Protein AF-A0A518XIZ8-F1 (afdb_monomer)

pLDDT: mean 89.32, std 12.21, range [39.84, 97.75]

Solvent-accessible surface area (backbone atoms only — not comparable to full-atom values): 3868 Å² total; per-residue (Å²): 132,57,73,68,59,49,50,53,44,19,54,50,49,50,52,53,47,51,53,51,36,56,73,69,68,49,76,93,41,66,68,52,50,48,52,47,42,52,53,52,48,76,69,46,88,44,72,70,56,39,51,21,36,55,49,37,43,36,56,67,72,50,72,66,81,78,130

Mean predicted aligned error: 4.58 Å

Organism: NCBI:txid3098669

Secondary structure (DSSP, 8-state):
--HHHHHHHHHHHHHHHHHHHHHTT----HHHHHHHHHHHHHS--SHHHHHHHHHHHHHHTTTT---

Radius of gyration: 11.78 Å; Cα contacts (8 Å, |Δi|>4): 53; chains: 1; bounding box: 33×22×24 Å

Sequence (67 aa):
MNRKERENQCDIVLGEAVLELLGEKATLTDAALLQKLQDFLVDAGDRWRETAIRDAIKMVSGENTRH

Nearest PDB structures (foldseek):
  2oxl-assembly1_B  TM=9.061E-01  e=3.560E-02  Escherichia coli
  5b3i-assembly2_C  TM=3.935E-01  e=9.105E+00  Hydrogenophilus thermoluteolus

Foldseek 3Di:
DDPVVLVVLLVVLLVVLVVVCVVVVHDDDLVSSLVSLVVQCVVDPDPSNNSSSVVNNCVSVVVPPDD

Structure (mmCIF, N/CA/C/O backbone):
data_AF-A0A518XIZ8-F1
#
_entry.id   AF-A0A518XIZ8-F1
#
loop_
_atom_site.group_PDB
_atom_site.id
_atom_site.type_symbol
_atom_site.label_atom_id
_atom_site.label_alt_id
_atom_site.label_comp_id
_atom_site.label_asym_id
_atom_site.label_entity_id
_atom_site.label_seq_id
_atom_site.pdbx_PDB_ins_code
_atom_site.Cartn_x
_atom_site.Cartn_y
_atom_site.Cartn_z
_atom_site.occupancy
_atom_site.B_iso_or_equiv
_atom_site.auth_seq_id
_atom_site.auth_comp_id
_atom_site.auth_asym_id
_atom_site.auth_atom_id
_atom_site.pdbx_PDB_model_num
ATOM 1 N N . MET A 1 1 ? 18.796 1.602 -11.659 1.00 68.06 1 MET A N 1
ATOM 2 C CA . MET A 1 1 ? 17.660 2.501 -11.396 1.00 68.06 1 MET A CA 1
ATOM 3 C C . MET A 1 1 ? 18.150 3.644 -10.533 1.00 68.06 1 MET A C 1
ATOM 5 O O . MET A 1 1 ? 18.817 3.384 -9.534 1.00 68.06 1 MET A O 1
ATOM 9 N N . ASN A 1 2 ? 17.921 4.882 -10.954 1.00 83.69 2 ASN A N 1
ATOM 10 C CA . ASN A 1 2 ? 18.279 6.052 -10.160 1.00 83.69 2 ASN A CA 1
ATOM 11 C C . ASN A 1 2 ? 17.246 6.276 -9.035 1.00 83.69 2 ASN A C 1
ATOM 13 O O . ASN A 1 2 ? 16.164 5.689 -9.038 1.00 83.69 2 ASN A O 1
ATOM 17 N N . ARG A 1 3 ? 17.587 7.107 -8.043 1.00 80.56 3 ARG A N 1
ATOM 18 C CA 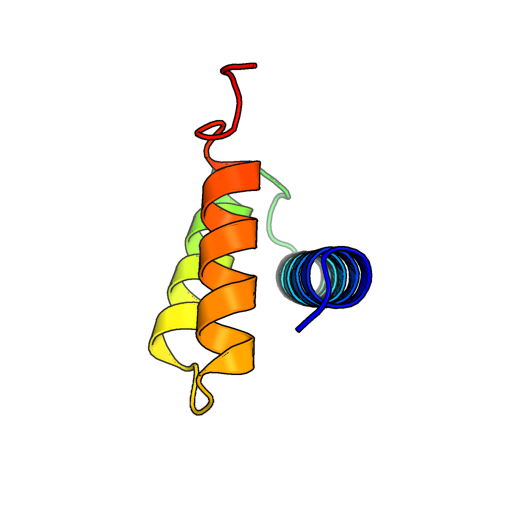. ARG A 1 3 ? 16.731 7.350 -6.870 1.00 80.56 3 ARG A CA 1
ATOM 19 C C . ARG A 1 3 ? 15.331 7.850 -7.248 1.00 80.56 3 ARG A C 1
ATOM 21 O O . ARG A 1 3 ? 14.356 7.363 -6.695 1.00 80.56 3 ARG A O 1
ATOM 28 N N . LYS A 1 4 ? 15.245 8.760 -8.220 1.00 84.88 4 LYS A N 1
ATOM 29 C CA . LYS A 1 4 ? 13.983 9.357 -8.670 1.00 84.88 4 LYS A CA 1
ATOM 30 C C . LYS A 1 4 ? 13.069 8.331 -9.342 1.00 84.88 4 LYS A C 1
ATOM 32 O O . LYS A 1 4 ? 11.869 8.338 -9.121 1.00 84.88 4 LYS A O 1
ATOM 37 N N . GLU A 1 5 ? 13.630 7.430 -10.144 1.00 83.06 5 GLU A N 1
ATOM 38 C CA . GLU A 1 5 ? 12.877 6.325 -10.749 1.00 83.06 5 GLU A CA 1
ATOM 39 C C . GLU A 1 5 ? 12.315 5.379 -9.685 1.00 83.06 5 GLU A C 1
ATOM 41 O O . GLU A 1 5 ? 11.175 4.942 -9.802 1.00 83.06 5 GLU A O 1
ATOM 46 N N . ARG A 1 6 ? 13.088 5.103 -8.629 1.00 80.81 6 ARG A N 1
ATOM 47 C CA . ARG A 1 6 ? 12.652 4.264 -7.507 1.00 80.81 6 ARG A CA 1
ATOM 48 C C . ARG A 1 6 ? 11.514 4.907 -6.714 1.00 80.81 6 ARG A C 1
ATOM 50 O O . ARG A 1 6 ? 10.534 4.235 -6.420 1.00 80.81 6 ARG A O 1
ATOM 57 N N . GLU A 1 7 ? 11.648 6.194 -6.395 1.00 81.25 7 GLU A N 1
ATOM 58 C CA . GLU A 1 7 ? 10.611 6.981 -5.713 1.00 81.25 7 GLU A CA 1
ATOM 59 C C . GLU A 1 7 ? 9.331 7.017 -6.559 1.00 81.25 7 GLU A C 1
ATOM 61 O O . GLU A 1 7 ? 8.275 6.624 -6.075 1.00 81.25 7 GLU A O 1
ATOM 66 N N . ASN A 1 8 ? 9.444 7.310 -7.860 1.00 90.31 8 ASN A N 1
ATOM 67 C CA . ASN A 1 8 ? 8.302 7.282 -8.776 1.00 90.31 8 ASN A CA 1
ATOM 68 C C . ASN A 1 8 ? 7.605 5.911 -8.816 1.00 90.31 8 ASN A C 1
ATOM 70 O O . ASN A 1 8 ? 6.381 5.846 -8.844 1.00 90.31 8 ASN A O 1
ATOM 74 N N . GLN A 1 9 ? 8.358 4.807 -8.853 1.00 91.38 9 GLN A N 1
ATOM 75 C CA . GLN A 1 9 ? 7.769 3.463 -8.870 1.00 91.38 9 GLN A CA 1
ATOM 76 C C . GLN A 1 9 ? 7.078 3.111 -7.550 1.00 91.38 9 GLN A C 1
ATOM 78 O O . GLN A 1 9 ? 6.025 2.476 -7.568 1.00 91.38 9 GLN A O 1
ATOM 83 N N . CYS A 1 10 ? 7.647 3.533 -6.422 1.00 91.19 10 CYS A N 1
ATOM 84 C CA . CYS A 1 10 ? 7.022 3.385 -5.111 1.00 91.19 10 CYS A CA 1
ATOM 85 C C . CYS A 1 10 ? 5.697 4.162 -5.040 1.00 91.19 10 CYS A C 1
ATOM 87 O O . CYS A 1 10 ? 4.680 3.597 -4.638 1.00 91.19 10 CYS A O 1
ATOM 89 N N . ASP A 1 11 ? 5.687 5.418 -5.493 1.00 92.88 11 ASP A N 1
ATOM 90 C CA . ASP A 1 11 ? 4.485 6.260 -5.514 1.00 92.88 11 ASP A CA 1
ATOM 91 C C . ASP A 1 11 ? 3.383 5.666 -6.403 1.00 92.88 11 ASP A C 1
ATOM 93 O O . ASP A 1 11 ? 2.209 5.688 -6.033 1.00 92.88 11 ASP A O 1
ATOM 97 N N . ILE A 1 12 ? 3.753 5.085 -7.552 1.00 95.25 12 ILE A N 1
ATOM 98 C CA . ILE A 1 12 ? 2.811 4.387 -8.441 1.00 95.25 12 ILE A CA 1
ATOM 99 C C . ILE A 1 12 ? 2.148 3.216 -7.711 1.00 95.25 12 ILE A C 1
ATOM 101 O O . ILE A 1 12 ? 0.923 3.123 -7.701 1.00 95.25 12 ILE A O 1
ATOM 105 N N . VAL A 1 13 ? 2.936 2.350 -7.070 1.00 95.81 13 VAL A N 1
ATOM 106 C CA . VAL A 1 13 ? 2.414 1.179 -6.348 1.00 95.81 13 VAL A CA 1
ATOM 107 C C . VAL A 1 13 ? 1.506 1.590 -5.185 1.00 95.81 13 VAL A C 1
ATOM 109 O O . VAL A 1 13 ? 0.453 0.984 -4.981 1.00 95.81 13 VAL A O 1
ATOM 112 N N . LEU A 1 14 ? 1.875 2.639 -4.444 1.00 95.50 14 LEU A N 1
ATOM 113 C CA . LEU A 1 14 ? 1.025 3.197 -3.390 1.00 95.50 14 LEU A CA 1
ATOM 114 C C . LEU A 1 14 ? -0.296 3.722 -3.962 1.00 95.50 14 LEU A C 1
ATOM 116 O O . LEU A 1 14 ? -1.358 3.415 -3.424 1.00 95.50 14 LEU A O 1
ATOM 120 N N . GLY A 1 15 ? -0.245 4.467 -5.068 1.00 96.25 15 GLY A N 1
ATOM 121 C CA . GLY A 1 15 ? -1.436 4.973 -5.747 1.00 96.25 15 GLY A CA 1
ATOM 122 C C . GLY A 1 15 ? -2.374 3.859 -6.213 1.00 96.25 15 GLY A C 1
ATOM 123 O O . GLY A 1 15 ? -3.579 3.943 -5.979 1.00 96.25 15 GLY A O 1
ATOM 124 N N . GLU A 1 16 ? -1.835 2.796 -6.813 1.00 96.75 16 GLU A N 1
ATOM 125 C CA . GLU A 1 16 ? -2.605 1.614 -7.223 1.00 96.75 1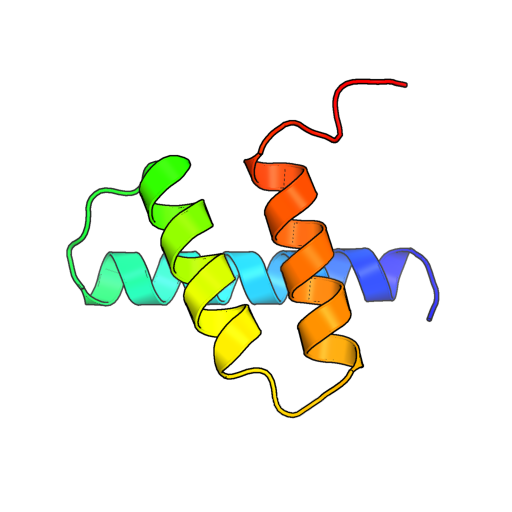6 GLU A CA 1
ATOM 126 C C . GLU A 1 16 ? -3.301 0.948 -6.026 1.00 96.75 16 GLU A C 1
ATOM 128 O O . GLU A 1 16 ? -4.507 0.703 -6.074 1.00 96.75 16 GLU A O 1
ATOM 133 N N . ALA A 1 17 ? -2.581 0.736 -4.920 1.00 96.56 17 ALA A N 1
ATOM 134 C CA . ALA A 1 17 ? -3.144 0.117 -3.722 1.00 96.56 17 ALA A CA 1
ATOM 135 C C . ALA A 1 17 ? -4.271 0.967 -3.102 1.00 96.56 17 ALA A C 1
ATOM 137 O O . ALA A 1 17 ? -5.305 0.432 -2.699 1.00 96.56 17 ALA A O 1
ATOM 138 N N . VAL A 1 18 ? -4.113 2.296 -3.074 1.00 96.50 18 VAL A N 1
ATOM 139 C CA . VAL A 1 18 ? -5.165 3.218 -2.610 1.00 96.50 18 VAL A CA 1
ATOM 140 C C . VAL A 1 18 ? -6.389 3.161 -3.523 1.00 96.50 18 VAL A C 1
ATOM 142 O O . VAL A 1 18 ? -7.514 3.098 -3.027 1.00 96.50 18 VAL A O 1
ATOM 145 N N . LEU A 1 19 ? -6.195 3.173 -4.845 1.00 97.75 19 LEU A N 1
ATOM 146 C CA . LEU A 1 19 ? -7.301 3.111 -5.804 1.00 97.75 19 LEU A 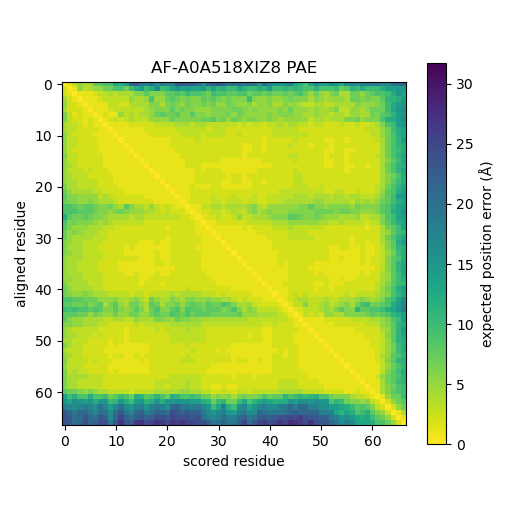CA 1
ATOM 147 C C . LEU A 1 19 ? -8.102 1.813 -5.672 1.00 97.75 19 LEU A C 1
ATOM 149 O O . LEU A 1 19 ? -9.333 1.865 -5.699 1.00 97.75 19 LEU A O 1
ATOM 153 N N . GLU A 1 20 ? -7.438 0.673 -5.480 1.00 96.88 20 GLU A N 1
ATOM 154 C CA . GLU A 1 20 ? -8.137 -0.597 -5.273 1.00 96.88 20 GLU A CA 1
ATOM 155 C C . GLU A 1 20 ? -8.923 -0.620 -3.957 1.00 96.88 20 GLU A C 1
ATOM 157 O O . GLU A 1 20 ? -10.096 -0.990 -3.965 1.00 96.88 20 GLU A O 1
ATOM 162 N N . LEU A 1 21 ? -8.345 -0.135 -2.851 1.00 96.56 21 LEU A N 1
ATOM 163 C CA . LEU A 1 21 ? -9.061 -0.038 -1.571 1.00 96.56 21 LEU A CA 1
ATOM 164 C C . LEU A 1 21 ? -10.293 0.876 -1.663 1.00 96.56 21 LEU A C 1
ATOM 166 O O . LEU A 1 21 ? -11.352 0.559 -1.117 1.00 96.56 21 LEU A O 1
ATOM 170 N N . LEU A 1 22 ? -10.188 1.994 -2.389 1.00 95.31 22 LEU A N 1
ATOM 171 C CA . LEU A 1 22 ? -11.328 2.877 -2.650 1.00 95.31 22 LEU A CA 1
ATOM 172 C C . LEU A 1 22 ? -12.393 2.192 -3.519 1.00 95.31 22 LEU A C 1
ATOM 174 O O . LEU A 1 22 ? -13.587 2.337 -3.245 1.00 95.31 22 LEU A O 1
ATOM 178 N N . GLY A 1 23 ? -11.979 1.425 -4.532 1.00 95.88 23 GLY A N 1
ATOM 179 C CA . GLY A 1 23 ? -12.877 0.622 -5.367 1.00 95.88 23 GLY A CA 1
ATOM 180 C C . GLY A 1 23 ? -13.626 -0.453 -4.573 1.00 95.88 23 GLY A C 1
ATOM 181 O O . GLY A 1 23 ? -14.822 -0.662 -4.781 1.00 95.88 23 GLY A O 1
ATOM 182 N N . GLU A 1 24 ? -12.952 -1.065 -3.600 1.00 94.50 24 GLU A N 1
ATOM 183 C CA . GLU A 1 24 ? -13.512 -2.042 -2.657 1.00 94.50 24 GLU A CA 1
ATOM 184 C C . GLU A 1 24 ? -14.395 -1.408 -1.571 1.00 94.50 24 GLU A C 1
ATOM 186 O O . GLU A 1 24 ? -15.041 -2.123 -0.804 1.00 94.50 24 GLU A O 1
ATOM 191 N N . LYS A 1 25 ? -14.455 -0.069 -1.504 1.00 91.88 25 LYS A N 1
ATOM 192 C CA . LYS A 1 25 ? -15.089 0.694 -0.412 1.00 91.88 25 LYS A CA 1
ATOM 193 C C . LYS A 1 25 ? -14.516 0.333 0.965 1.00 91.88 25 LYS A C 1
ATOM 195 O O . LYS A 1 25 ? -15.217 0.427 1.975 1.00 91.88 25 LYS A O 1
ATOM 200 N N . ALA A 1 26 ? -13.252 -0.082 1.003 1.00 89.56 26 ALA A N 1
ATOM 201 C CA . ALA A 1 26 ? -12.536 -0.377 2.230 1.00 89.56 26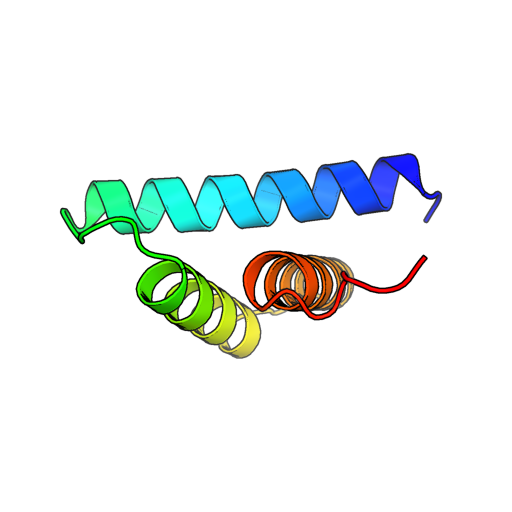 ALA A CA 1
ATOM 202 C C . ALA A 1 26 ? -12.140 0.920 2.951 1.00 89.56 26 ALA A C 1
ATOM 204 O O . ALA A 1 26 ? -11.924 1.970 2.340 1.00 89.56 26 ALA A O 1
ATOM 205 N N . THR A 1 27 ? -12.014 0.850 4.275 1.00 90.75 27 THR A N 1
ATOM 206 C CA . THR A 1 27 ? -11.472 1.963 5.058 1.00 90.75 27 THR A CA 1
ATOM 207 C C . THR A 1 27 ? -9.983 2.116 4.769 1.00 90.75 27 THR A C 1
ATOM 209 O O . THR A 1 27 ? -9.209 1.175 4.958 1.00 90.75 27 THR A O 1
ATOM 212 N N . LEU A 1 28 ? -9.565 3.320 4.378 1.00 93.88 28 LEU A N 1
ATOM 213 C CA . LEU A 1 28 ? -8.162 3.624 4.124 1.00 93.88 28 LEU A CA 1
ATOM 214 C C . LEU A 1 28 ? -7.399 3.781 5.448 1.00 93.88 28 LEU A C 1
ATOM 216 O O . LEU A 1 28 ? -7.436 4.833 6.083 1.00 93.88 28 LEU A O 1
ATOM 220 N N . THR A 1 29 ? -6.732 2.711 5.873 1.00 94.94 29 THR A N 1
ATOM 221 C CA . THR A 1 29 ? -5.859 2.677 7.058 1.00 94.94 29 THR A CA 1
ATOM 222 C C . THR A 1 29 ? -4.497 2.110 6.678 1.00 94.94 29 THR A C 1
ATOM 224 O O . THR A 1 29 ? -4.413 1.336 5.724 1.00 94.94 29 THR A O 1
ATOM 227 N N . ASP A 1 30 ? -3.452 2.416 7.450 1.00 94.12 30 ASP A N 1
ATOM 228 C CA . ASP A 1 30 ? -2.111 1.850 7.228 1.00 94.12 30 ASP A CA 1
ATOM 229 C C . ASP A 1 30 ? -2.139 0.317 7.223 1.00 94.12 30 ASP A C 1
ATOM 231 O O . ASP A 1 30 ? -1.486 -0.314 6.400 1.00 94.12 30 ASP A O 1
ATOM 235 N N . ALA A 1 31 ? -2.962 -0.299 8.078 1.00 94.94 31 ALA A N 1
ATOM 236 C CA . ALA A 1 31 ? -3.127 -1.751 8.121 1.00 94.94 31 ALA A CA 1
ATOM 237 C C . ALA A 1 31 ? -3.765 -2.307 6.836 1.00 94.94 31 ALA A C 1
ATOM 239 O O . ALA A 1 31 ? -3.288 -3.303 6.295 1.00 94.94 31 ALA A O 1
ATOM 240 N N . ALA A 1 32 ? -4.814 -1.652 6.327 1.00 95.50 32 ALA A N 1
ATOM 241 C CA . ALA A 1 32 ? -5.458 -2.044 5.073 1.00 95.50 32 ALA A CA 1
ATOM 242 C C . ALA A 1 32 ? -4.513 -1.857 3.877 1.00 95.50 32 ALA A C 1
ATOM 244 O O . ALA A 1 32 ? -4.437 -2.717 3.003 1.00 95.50 32 ALA A O 1
ATOM 245 N N . LEU A 1 33 ? -3.747 -0.765 3.872 1.00 96.38 33 LEU A N 1
ATOM 246 C CA . LEU A 1 33 ? -2.755 -0.486 2.841 1.00 96.38 33 LEU A CA 1
ATOM 247 C C . LEU A 1 33 ? -1.609 -1.504 2.872 1.00 96.38 33 LEU A C 1
ATOM 249 O O . LEU A 1 33 ? -1.229 -2.022 1.826 1.00 96.38 33 LEU A O 1
ATOM 253 N N . LEU A 1 34 ? -1.102 -1.856 4.057 1.00 96.56 34 LEU A N 1
ATOM 254 C CA . LEU A 1 34 ? -0.086 -2.899 4.218 1.00 96.56 34 LEU A CA 1
ATOM 255 C C . LEU A 1 34 ? -0.581 -4.261 3.740 1.00 96.56 34 LEU A C 1
ATOM 257 O O . LEU A 1 34 ? 0.163 -4.947 3.043 1.00 96.56 34 LEU A O 1
ATOM 261 N N . GLN A 1 35 ? -1.815 -4.641 4.081 1.00 96.56 35 GLN A N 1
ATOM 262 C CA . GLN A 1 35 ? -2.403 -5.889 3.595 1.00 96.56 35 GLN A CA 1
ATOM 263 C C . GLN A 1 35 ? -2.471 -5.891 2.065 1.00 96.56 35 GLN A C 1
ATOM 265 O O . GLN A 1 35 ? -1.988 -6.821 1.428 1.00 96.56 35 GLN A O 1
ATOM 270 N N . LYS A 1 36 ? -2.968 -4.802 1.471 1.00 96.94 36 LYS A N 1
ATOM 271 C CA . LYS A 1 36 ? -3.086 -4.675 0.017 1.00 96.94 36 LYS A CA 1
ATOM 272 C C . LYS A 1 36 ? -1.735 -4.760 -0.699 1.00 96.94 36 LYS A C 1
ATOM 274 O O . LYS A 1 36 ? -1.600 -5.431 -1.718 1.00 96.94 36 LYS A O 1
ATOM 279 N N . LEU A 1 37 ? -0.712 -4.112 -0.144 1.00 97.00 37 LEU A N 1
ATOM 280 C CA . LEU A 1 37 ? 0.654 -4.174 -0.665 1.00 97.00 37 LEU A CA 1
ATOM 281 C C . LEU A 1 37 ? 1.270 -5.576 -0.525 1.00 97.00 37 LEU A C 1
ATOM 283 O O . LEU A 1 37 ? 2.060 -5.978 -1.377 1.00 97.00 37 LEU A O 1
ATOM 287 N N . GLN A 1 38 ? 0.929 -6.333 0.520 1.00 96.38 38 GLN A N 1
ATOM 288 C CA . GLN A 1 38 ? 1.354 -7.732 0.651 1.00 96.38 38 GLN A CA 1
ATOM 289 C C . GLN A 1 38 ? 0.700 -8.614 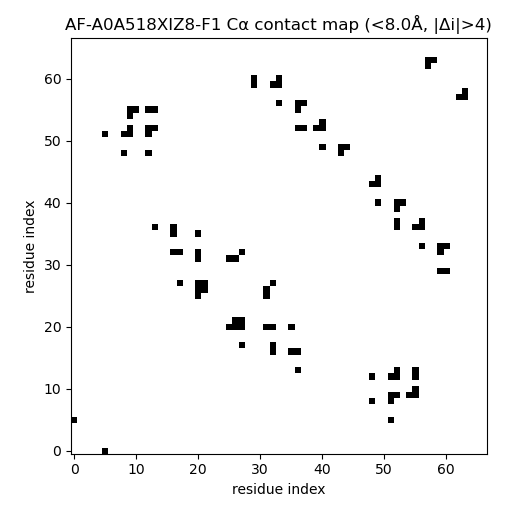-0.413 1.00 96.38 38 GLN A C 1
ATOM 291 O O . GLN A 1 38 ? 1.397 -9.431 -1.013 1.00 96.38 38 GLN A O 1
ATOM 296 N N . ASP A 1 39 ? -0.582 -8.400 -0.705 1.00 96.31 39 ASP A N 1
ATOM 297 C CA . ASP A 1 39 ? -1.285 -9.118 -1.773 1.00 96.31 39 ASP A CA 1
ATOM 298 C C . ASP A 1 39 ? -0.632 -8.822 -3.137 1.00 96.31 39 ASP A C 1
ATOM 300 O O . ASP A 1 39 ? -0.283 -9.740 -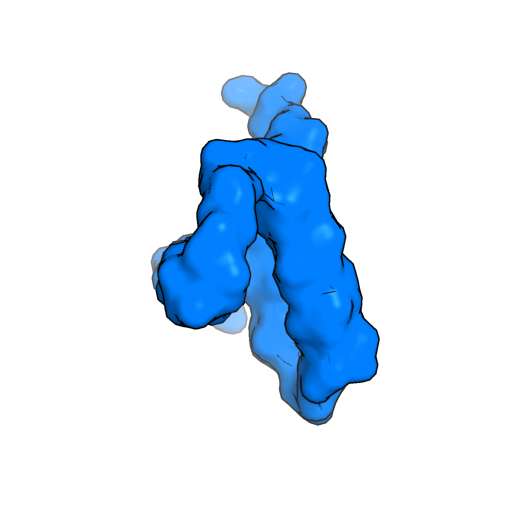3.880 1.00 96.31 39 ASP A O 1
ATOM 304 N N . PHE A 1 40 ? -0.316 -7.550 -3.418 1.00 95.88 40 PHE A N 1
ATOM 305 C CA . PHE A 1 40 ? 0.441 -7.164 -4.617 1.00 95.88 40 PHE A CA 1
ATOM 306 C C . PHE A 1 40 ? 1.804 -7.855 -4.713 1.00 95.88 40 PHE A C 1
ATOM 308 O O . PHE A 1 40 ? 2.259 -8.150 -5.818 1.00 95.88 40 PHE A O 1
ATOM 315 N N . LEU A 1 41 ? 2.480 -8.079 -3.580 1.00 94.94 41 LEU A N 1
ATOM 316 C CA . LEU A 1 41 ? 3.785 -8.739 -3.551 1.00 94.94 41 LEU A CA 1
ATOM 317 C C . LEU A 1 41 ? 3.682 -10.225 -3.903 1.00 94.94 41 LEU A C 1
ATOM 319 O O . LEU A 1 41 ? 4.599 -10.750 -4.529 1.00 94.94 41 LEU A O 1
ATOM 323 N N . VAL A 1 42 ? 2.594 -10.889 -3.504 1.00 93.38 42 VAL A N 1
ATOM 324 C CA . VAL A 1 42 ? 2.331 -12.295 -3.850 1.00 93.38 42 VAL A CA 1
ATOM 325 C C . VAL A 1 42 ? 2.113 -12.449 -5.356 1.00 93.38 42 VAL A C 1
ATOM 327 O O . VAL A 1 42 ? 2.625 -13.397 -5.951 1.00 93.38 42 VAL A O 1
ATOM 330 N N . ASP A 1 43 ? 1.432 -11.484 -5.974 1.00 92.62 43 ASP A N 1
ATOM 331 C CA . ASP A 1 43 ? 1.083 -11.511 -7.399 1.00 92.62 43 ASP A CA 1
ATOM 332 C C . ASP A 1 43 ? 2.141 -10.858 -8.312 1.00 92.62 43 ASP A C 1
ATOM 334 O O . ASP A 1 43 ? 1.982 -10.800 -9.536 1.00 92.62 43 ASP A O 1
ATOM 338 N N . ALA A 1 44 ? 3.237 -10.341 -7.749 1.00 91.56 44 ALA A N 1
ATOM 339 C CA . ALA A 1 44 ? 4.243 -9.611 -8.507 1.00 91.56 44 ALA A CA 1
ATOM 340 C C . ALA A 1 44 ? 5.035 -10.539 -9.450 1.00 91.56 44 ALA A C 1
ATOM 342 O O . ALA A 1 44 ? 5.894 -11.306 -9.029 1.00 91.56 44 ALA A O 1
ATOM 343 N N . GLY A 1 45 ? 4.789 -10.419 -10.758 1.00 85.56 45 GLY A N 1
ATOM 344 C CA . GLY A 1 45 ? 5.506 -11.187 -11.786 1.00 85.56 45 GLY A CA 1
ATOM 345 C C . GLY A 1 45 ? 6.889 -10.641 -12.171 1.00 85.56 45 GLY A C 1
ATOM 346 O O . GLY A 1 45 ? 7.680 -11.361 -12.776 1.00 85.56 45 GLY A O 1
ATOM 347 N N . ASP A 1 46 ? 7.201 -9.387 -11.821 1.00 90.06 46 ASP A N 1
ATOM 348 C CA . ASP A 1 46 ? 8.414 -8.690 -12.264 1.00 90.06 46 ASP A CA 1
ATOM 349 C C . ASP A 1 46 ? 9.218 -8.081 -11.108 1.00 90.06 46 ASP A C 1
ATOM 351 O O . ASP A 1 46 ? 8.683 -7.391 -10.236 1.00 90.06 46 ASP A O 1
ATOM 355 N N . ARG A 1 47 ? 10.552 -8.221 -11.173 1.00 89.44 47 ARG A N 1
ATOM 356 C CA . ARG A 1 47 ? 11.483 -7.775 -10.112 1.00 89.44 47 ARG A CA 1
ATOM 357 C C . ARG A 1 47 ? 11.403 -6.285 -9.780 1.00 89.44 47 ARG A C 1
ATOM 359 O O . ARG A 1 47 ? 11.659 -5.892 -8.642 1.00 89.44 47 ARG A O 1
ATOM 366 N N . TRP A 1 48 ? 11.122 -5.432 -10.770 1.00 89.94 48 TRP A N 1
ATOM 367 C CA . TRP A 1 48 ? 11.021 -3.988 -10.528 1.00 89.94 48 TRP A CA 1
ATOM 368 C C . TRP A 1 48 ? 9.799 -3.678 -9.655 1.00 89.94 48 TRP A C 1
ATOM 370 O O . TRP A 1 48 ? 9.903 -2.899 -8.710 1.00 89.94 48 TRP A O 1
ATOM 380 N N . ARG A 1 49 ? 8.678 -4.361 -9.918 1.00 93.75 49 ARG A N 1
ATOM 381 C CA . ARG A 1 49 ? 7.421 -4.197 -9.192 1.00 93.75 49 ARG A CA 1
ATOM 382 C C . ARG A 1 49 ? 7.545 -4.755 -7.779 1.00 93.75 49 ARG A C 1
ATOM 384 O O . ARG A 1 49 ? 7.210 -4.050 -6.836 1.00 93.75 49 ARG A O 1
ATOM 391 N N . GLU A 1 50 ? 8.146 -5.936 -7.612 1.00 95.44 50 GLU A N 1
ATOM 392 C CA . GLU A 1 50 ? 8.477 -6.480 -6.283 1.00 95.44 50 GLU A CA 1
ATOM 393 C C . GLU A 1 50 ? 9.302 -5.497 -5.440 1.00 95.44 50 GLU A C 1
ATOM 395 O O . GLU A 1 50 ? 9.044 -5.311 -4.250 1.00 95.44 50 GLU A O 1
ATOM 400 N N . THR A 1 51 ? 10.307 -4.863 -6.053 1.00 94.25 51 THR A N 1
ATOM 401 C CA . THR A 1 51 ? 11.175 -3.897 -5.367 1.00 94.25 51 THR A CA 1
ATOM 402 C C . THR A 1 51 ? 10.376 -2.676 -4.917 1.00 94.25 51 THR A C 1
ATOM 404 O O . THR A 1 51 ? 10.460 -2.291 -3.752 1.00 94.25 51 THR A O 1
ATOM 407 N N . ALA A 1 52 ? 9.559 -2.113 -5.809 1.00 95.25 52 ALA A N 1
ATOM 408 C CA . ALA A 1 52 ? 8.705 -0.968 -5.507 1.00 95.25 52 ALA A CA 1
ATOM 409 C C . ALA A 1 52 ? 7.670 -1.280 -4.412 1.00 95.25 52 ALA A C 1
ATOM 411 O O . ALA A 1 52 ? 7.490 -0.482 -3.495 1.00 95.25 52 ALA A O 1
ATOM 412 N N . ILE A 1 53 ? 7.057 -2.469 -4.444 1.00 96.44 53 ILE A N 1
ATOM 413 C CA . ILE A 1 53 ? 6.118 -2.927 -3.411 1.00 96.44 53 ILE A CA 1
ATOM 414 C C . ILE A 1 53 ? 6.808 -3.055 -2.052 1.00 96.44 53 ILE A C 1
ATOM 416 O O . ILE A 1 53 ? 6.288 -2.578 -1.046 1.00 96.44 53 ILE A O 1
ATOM 420 N N . ARG A 1 54 ? 8.006 -3.647 -1.995 1.00 94.88 54 ARG A N 1
ATOM 421 C CA . ARG A 1 54 ? 8.769 -3.754 -0.739 1.00 94.88 54 ARG A CA 1
ATOM 422 C C . ARG A 1 54 ? 9.148 -2.388 -0.169 1.00 94.88 54 ARG A C 1
ATOM 424 O O . ARG A 1 54 ? 9.188 -2.238 1.050 1.00 94.88 54 ARG A O 1
ATOM 431 N N . ASP A 1 55 ? 9.432 -1.412 -1.022 1.00 94.06 55 ASP A N 1
ATOM 432 C CA . ASP A 1 55 ? 9.729 -0.047 -0.585 1.00 94.06 55 ASP A CA 1
ATOM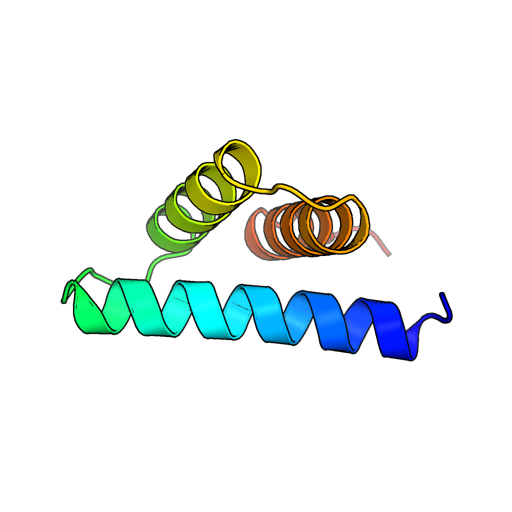 433 C C . ASP A 1 55 ? 8.484 0.670 -0.059 1.00 94.06 55 ASP A C 1
ATOM 435 O O . ASP A 1 55 ? 8.544 1.282 1.009 1.00 94.06 55 ASP A O 1
ATOM 439 N N . ALA A 1 56 ? 7.348 0.506 -0.738 1.00 94.94 56 ALA A N 1
ATOM 440 C CA . ALA A 1 56 ? 6.055 0.994 -0.272 1.00 94.94 56 ALA A CA 1
ATOM 441 C C . ALA A 1 56 ? 5.690 0.394 1.096 1.00 94.94 56 ALA A C 1
ATOM 443 O O . ALA A 1 56 ? 5.302 1.126 2.005 1.00 94.94 56 ALA A O 1
ATOM 444 N N . ILE A 1 57 ? 5.900 -0.915 1.290 1.00 95.56 57 ILE A N 1
ATOM 445 C CA . ILE A 1 57 ? 5.672 -1.584 2.580 1.00 95.56 57 ILE A CA 1
ATOM 446 C C . ILE A 1 57 ? 6.526 -0.952 3.683 1.00 95.56 57 ILE A C 1
ATOM 448 O O . ILE A 1 57 ? 5.983 -0.614 4.728 1.00 95.56 57 ILE A O 1
ATOM 452 N N . LYS A 1 58 ? 7.830 -0.742 3.453 1.00 93.56 58 LYS A N 1
ATOM 453 C CA . LYS A 1 58 ? 8.729 -0.103 4.438 1.00 93.56 58 LYS A CA 1
ATOM 454 C C . LYS A 1 58 ? 8.312 1.322 4.790 1.00 93.56 58 LYS A C 1
ATOM 456 O O . LYS A 1 58 ? 8.503 1.768 5.921 1.00 93.56 58 LYS A O 1
ATOM 461 N N . MET A 1 59 ? 7.793 2.056 3.809 1.00 91.31 59 MET A N 1
ATOM 462 C CA . MET A 1 59 ? 7.312 3.417 4.010 1.00 91.31 59 MET A CA 1
ATOM 463 C C . MET A 1 59 ? 6.058 3.430 4.889 1.00 91.31 59 MET A C 1
ATOM 465 O O . MET A 1 59 ? 6.015 4.181 5.861 1.00 91.31 59 MET A O 1
ATOM 469 N N . VAL A 1 60 ? 5.075 2.576 4.587 1.00 92.31 60 VAL A N 1
ATOM 470 C CA . VAL A 1 60 ? 3.803 2.509 5.326 1.00 92.31 60 VAL A CA 1
ATOM 471 C C . VAL A 1 60 ? 3.977 1.866 6.705 1.00 92.31 60 VAL A C 1
ATOM 473 O O . VAL A 1 60 ? 3.342 2.294 7.662 1.00 92.31 60 VAL A O 1
ATOM 476 N N . SER A 1 61 ? 4.873 0.886 6.856 1.00 90.00 61 SER A N 1
ATOM 477 C CA . SER A 1 61 ? 5.156 0.252 8.154 1.00 90.00 61 SER A CA 1
ATOM 478 C C . SER A 1 61 ? 5.922 1.158 9.123 1.00 90.00 61 SER A C 1
ATOM 480 O O . SER A 1 61 ? 6.128 0.788 10.279 1.00 90.00 61 SER A O 1
ATOM 482 N N . GLY A 1 62 ? 6.364 2.336 8.670 1.00 82.19 62 GLY A N 1
ATOM 483 C CA . GLY A 1 62 ? 7.176 3.247 9.470 1.00 82.19 62 GLY A CA 1
ATOM 484 C C . GLY A 1 62 ? 8.621 2.778 9.657 1.00 82.19 62 GLY A C 1
ATOM 485 O O . GLY A 1 62 ? 9.370 3.403 10.402 1.00 82.19 62 GLY A O 1
ATOM 486 N N . GLU A 1 63 ? 9.075 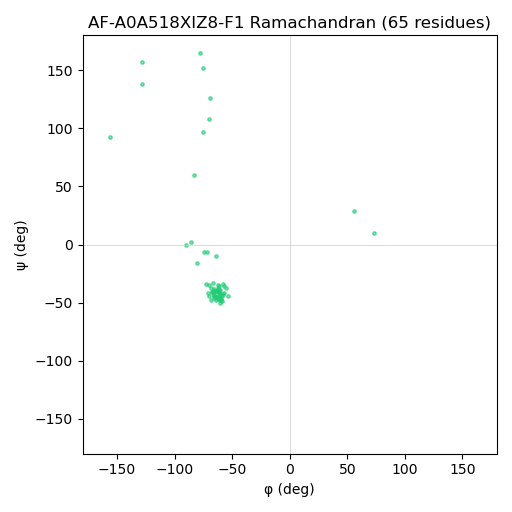1.736 8.951 1.00 67.81 63 GLU A N 1
ATOM 487 C CA . GLU A 1 63 ? 10.472 1.270 9.000 1.00 67.81 63 GLU A CA 1
ATOM 488 C C . GLU A 1 63 ? 11.477 2.309 8.464 1.00 67.81 63 GLU A C 1
ATOM 490 O O . GLU A 1 63 ? 12.685 2.162 8.646 1.00 67.81 63 GLU A O 1
ATOM 495 N N . ASN A 1 64 ? 10.989 3.392 7.853 1.00 54.78 64 ASN A N 1
ATOM 496 C CA . ASN A 1 64 ? 11.796 4.521 7.398 1.00 54.78 64 ASN A CA 1
ATOM 497 C C . ASN A 1 64 ? 12.065 5.588 8.490 1.00 54.78 64 ASN A C 1
ATOM 499 O O . ASN A 1 64 ? 12.718 6.593 8.213 1.00 54.78 64 ASN A O 1
ATOM 503 N N . THR A 1 65 ? 11.608 5.410 9.741 1.00 48.06 65 THR A N 1
ATOM 504 C CA . THR A 1 65 ? 11.880 6.363 10.840 1.00 48.06 65 THR A CA 1
ATOM 505 C C . THR A 1 65 ? 13.242 6.141 11.502 1.00 48.06 65 THR A C 1
ATOM 507 O O . THR A 1 65 ? 13.305 5.876 12.701 1.00 48.06 65 THR A O 1
ATOM 510 N N . ARG A 1 66 ? 14.341 6.248 10.749 1.00 47.16 66 ARG A N 1
ATOM 511 C CA . ARG A 1 66 ? 15.682 6.563 11.280 1.00 47.16 66 ARG A CA 1
ATOM 512 C C . ARG A 1 66 ? 16.526 7.175 10.167 1.00 47.16 66 ARG A C 1
ATOM 514 O O . ARG A 1 66 ? 17.164 6.416 9.455 1.00 47.16 66 ARG A O 1
ATOM 521 N N . HIS A 1 67 ? 16.538 8.500 10.043 1.00 39.84 67 HIS A N 1
ATOM 522 C CA . HIS A 1 67 ? 17.708 9.302 9.660 1.00 39.84 67 HIS A CA 1
ATOM 523 C C . HIS A 1 67 ? 17.448 10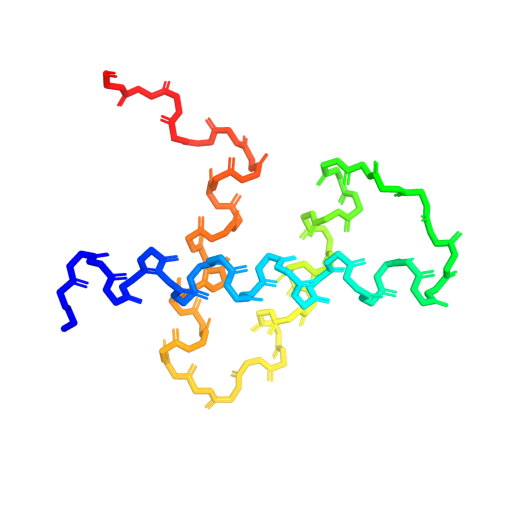.779 9.950 1.00 39.84 67 HIS A C 1
ATOM 525 O O . HIS A 1 67 ? 16.377 11.276 9.543 1.00 39.84 67 HIS A O 1
#